Protein AF-A0A2G9P4N8-F1 (afdb_monomer_lite)

Organism: Aquarana catesbeiana (NCBI:txid8400)

Secondary structure (DSSP, 8-state):
-HHHHHHHHHHHHHHHHHT-TT-PPPP--TTTGGGGGGHHHH-PPP----S-S---------------------------PPPPPPPPPP----------------

pLDDT: mean 71.04, std 16.69, range [44.03, 94.5]

Foldseek 3Di:
DLVLLVVQVVQQVVQVVVPPVPCRDDRPDPCSVVCVVSVVVPPPDPDDPPDPPDPDPPPDDDDDDDDDDDDDDDDDDPDPDDDDDPDDDDDPDPDDDDDDDDDDDD

Structure (mmCIF, N/CA/C/O backbone):
data_AF-A0A2G9P4N8-F1
#
_entry.id   AF-A0A2G9P4N8-F1
#
loop_
_atom_site.group_PDB
_atom_site.id
_atom_site.type_symbol
_atom_site.label_atom_id
_atom_site.label_alt_id
_atom_site.label_comp_id
_atom_site.label_asym_id
_atom_site.label_entity_id
_atom_site.label_seq_id
_atom_site.pdbx_PDB_ins_code
_atom_site.Cartn_x
_atom_site.Cartn_y
_atom_site.Cartn_z
_atom_site.occupancy
_atom_site.B_iso_or_equiv
_atom_site.auth_seq_id
_atom_site.auth_comp_id
_atom_site.auth_asym_id
_atom_site.auth_atom_id
_atom_site.pdbx_PDB_model_num
ATOM 1 N N . MET A 1 1 ? 1.681 -11.350 9.452 1.00 85.06 1 MET A N 1
ATOM 2 C CA . MET A 1 1 ? 0.879 -10.763 8.355 1.00 85.06 1 MET A CA 1
ATOM 3 C C . MET A 1 1 ? 0.841 -9.236 8.386 1.00 85.06 1 MET A C 1
ATOM 5 O O . MET A 1 1 ? 1.229 -8.642 7.393 1.00 85.06 1 MET A O 1
ATOM 9 N N . ARG A 1 2 ? 0.474 -8.568 9.497 1.00 91.00 2 ARG A N 1
ATOM 10 C CA . ARG A 1 2 ? 0.551 -7.087 9.572 1.00 91.00 2 ARG A CA 1
ATOM 11 C C . ARG A 1 2 ? 1.978 -6.546 9.415 1.00 91.00 2 ARG A C 1
ATOM 13 O O . ARG A 1 2 ? 2.225 -5.677 8.596 1.00 91.00 2 ARG A O 1
ATOM 20 N N . SER A 1 3 ? 2.938 -7.117 10.141 1.00 91.44 3 SER A N 1
ATOM 21 C CA . SER A 1 3 ? 4.335 -6.656 10.122 1.00 91.44 3 SER A CA 1
ATOM 22 C C . SER A 1 3 ? 5.024 -6.783 8.757 1.00 91.44 3 SER A C 1
ATOM 24 O O . SER A 1 3 ? 5.824 -5.927 8.395 1.00 91.44 3 SER A O 1
ATOM 26 N N . THR A 1 4 ? 4.720 -7.830 7.985 1.00 93.94 4 THR A N 1
ATOM 27 C CA . THR A 1 4 ? 5.239 -8.017 6.620 1.00 93.94 4 THR A CA 1
ATOM 28 C C . THR A 1 4 ? 4.679 -6.966 5.672 1.00 93.94 4 THR A C 1
ATOM 30 O O . THR A 1 4 ? 5.454 -6.341 4.959 1.00 93.94 4 THR A O 1
ATOM 33 N N . TYR A 1 5 ? 3.366 -6.714 5.730 1.00 93.69 5 TYR A N 1
ATOM 34 C CA . TYR A 1 5 ? 2.721 -5.661 4.945 1.00 93.69 5 TYR A CA 1
ATOM 35 C C . TYR A 1 5 ? 3.335 -4.288 5.225 1.00 93.69 5 TYR A C 1
ATOM 37 O O . TYR A 1 5 ? 3.692 -3.585 4.291 1.00 93.69 5 TYR A O 1
ATOM 45 N N . LEU A 1 6 ? 3.538 -3.935 6.499 1.00 92.62 6 LEU A N 1
ATOM 46 C CA . LEU A 1 6 ? 4.111 -2.637 6.872 1.00 92.62 6 LEU A CA 1
ATOM 47 C C . LEU A 1 6 ? 5.526 -2.431 6.321 1.00 92.62 6 LEU A C 1
ATOM 49 O O . LEU A 1 6 ? 5.860 -1.333 5.885 1.00 92.62 6 LEU A O 1
ATOM 53 N N . ARG A 1 7 ? 6.356 -3.481 6.299 1.00 93.12 7 ARG A N 1
ATOM 54 C CA . ARG A 1 7 ? 7.696 -3.406 5.697 1.00 93.12 7 ARG A CA 1
ATOM 55 C C . ARG A 1 7 ? 7.633 -3.200 4.189 1.00 93.12 7 ARG A C 1
ATOM 57 O O . ARG A 1 7 ? 8.355 -2.353 3.679 1.00 93.12 7 ARG A O 1
ATOM 64 N N . GLU A 1 8 ? 6.777 -3.946 3.495 1.00 94.50 8 GLU A N 1
ATOM 65 C CA . GLU A 1 8 ? 6.582 -3.784 2.048 1.00 94.50 8 GLU A CA 1
ATOM 66 C C . GLU A 1 8 ? 6.022 -2.393 1.722 1.00 94.50 8 GLU A C 1
ATOM 68 O O . GLU A 1 8 ? 6.543 -1.705 0.853 1.00 94.50 8 GLU A O 1
ATOM 73 N N . HIS A 1 9 ? 5.020 -1.929 2.473 1.00 92.75 9 HIS A N 1
ATOM 74 C CA . HIS A 1 9 ? 4.419 -0.607 2.303 1.00 92.75 9 HIS A CA 1
ATOM 75 C C . HIS A 1 9 ? 5.424 0.521 2.538 1.00 92.75 9 HIS A C 1
ATOM 77 O O . HIS A 1 9 ? 5.497 1.452 1.740 1.00 92.75 9 HIS A O 1
ATOM 83 N N . LYS A 1 10 ? 6.275 0.393 3.561 1.00 92.44 10 LYS A N 1
ATOM 84 C CA . LYS A 1 10 ? 7.363 1.341 3.801 1.00 92.44 10 LYS A CA 1
ATOM 85 C C . LYS A 1 10 ? 8.342 1.403 2.628 1.00 92.44 10 LYS A C 1
ATOM 87 O O . LYS A 1 10 ? 8.749 2.497 2.272 1.00 92.44 10 LYS A O 1
ATOM 92 N N . LYS A 1 11 ? 8.686 0.280 1.988 1.00 92.88 11 LYS A N 1
ATOM 93 C CA . LYS A 1 11 ? 9.555 0.290 0.794 1.00 92.88 11 LYS A CA 1
ATOM 94 C C . LYS A 1 11 ? 8.915 1.025 -0.383 1.00 92.88 11 LYS A C 1
ATOM 96 O O . LYS A 1 11 ? 9.605 1.786 -1.049 1.00 92.88 11 LYS A O 1
ATOM 101 N N . VAL A 1 12 ? 7.610 0.842 -0.607 1.00 92.25 12 VAL A N 1
ATOM 102 C CA . VAL A 1 12 ? 6.863 1.587 -1.639 1.00 92.25 12 VAL A CA 1
ATOM 103 C C . VAL A 1 12 ? 6.893 3.086 -1.344 1.00 92.25 12 VAL A C 1
ATOM 105 O O . VAL A 1 12 ? 7.247 3.878 -2.212 1.00 92.25 12 VAL A O 1
ATOM 108 N N . GLN A 1 13 ? 6.576 3.484 -0.108 1.00 91.25 13 GLN A N 1
ATOM 109 C CA . GLN A 1 13 ? 6.598 4.892 0.300 1.00 91.25 13 GLN A CA 1
ATOM 110 C C . GLN A 1 13 ? 8.005 5.493 0.244 1.00 91.25 13 GLN A C 1
ATOM 112 O O . GLN A 1 13 ? 8.164 6.644 -0.147 1.00 91.25 13 GLN A O 1
ATOM 117 N N . ASP A 1 14 ? 9.020 4.732 0.652 1.00 90.69 14 ASP A N 1
ATOM 118 C CA . ASP A 1 14 ? 10.416 5.157 0.623 1.00 90.69 14 ASP A CA 1
ATOM 119 C C . ASP A 1 14 ? 10.879 5.352 -0.827 1.00 90.69 14 ASP A C 1
ATOM 121 O O . ASP A 1 14 ? 11.477 6.378 -1.130 1.00 90.69 14 ASP A O 1
ATOM 125 N N . SER A 1 15 ? 10.525 4.439 -1.731 1.00 91.25 15 SER A N 1
ATOM 126 C CA . SER A 1 15 ? 10.798 4.562 -3.165 1.00 91.25 15 SER A CA 1
ATOM 127 C C . SER A 1 15 ? 10.100 5.782 -3.786 1.00 91.25 15 SER A C 1
ATOM 129 O O . SER A 1 15 ? 10.750 6.570 -4.473 1.00 91.25 15 SER A O 1
ATOM 131 N N . LEU A 1 16 ? 8.828 6.024 -3.446 1.00 88.44 16 LEU A N 1
ATOM 132 C CA . LEU A 1 16 ? 8.102 7.221 -3.882 1.00 88.44 16 LEU A CA 1
ATOM 133 C C . LEU A 1 16 ? 8.731 8.512 -3.328 1.00 88.44 16 LEU A C 1
ATOM 135 O O . LEU A 1 16 ? 8.846 9.506 -4.041 1.00 88.44 16 LEU A O 1
ATOM 139 N N . ARG A 1 17 ? 9.170 8.498 -2.063 1.00 88.44 17 ARG A N 1
ATOM 140 C CA . ARG A 1 17 ? 9.796 9.649 -1.392 1.00 88.44 17 ARG A CA 1
ATOM 141 C C . ARG A 1 17 ? 11.187 9.959 -1.937 1.00 88.44 17 ARG A C 1
ATOM 143 O O . ARG A 1 17 ? 11.567 11.124 -1.989 1.00 88.44 17 ARG A O 1
ATOM 150 N N . SER A 1 18 ? 11.946 8.934 -2.314 1.00 87.50 18 SER A N 1
ATOM 151 C CA . SER A 1 18 ? 13.281 9.088 -2.893 1.00 87.50 18 SER A CA 1
ATOM 152 C C . SER A 1 18 ? 13.254 9.671 -4.306 1.00 87.50 18 SER A C 1
ATOM 154 O O . SER A 1 18 ? 14.302 10.104 -4.776 1.00 87.50 18 SER A O 1
ATOM 156 N N . GLY A 1 19 ? 12.092 9.719 -4.970 1.00 72.00 19 GLY A N 1
ATOM 157 C CA . GLY A 1 19 ? 11.936 10.389 -6.263 1.00 72.00 19 GLY A CA 1
ATOM 158 C C . GLY A 1 19 ? 12.806 9.802 -7.376 1.00 72.00 19 GLY A C 1
ATOM 159 O O . GLY A 1 19 ? 13.043 10.476 -8.375 1.00 72.00 19 GLY A O 1
ATOM 160 N N . ALA A 1 20 ? 13.297 8.569 -7.208 1.00 72.94 20 ALA A N 1
ATOM 161 C CA . ALA A 1 20 ? 13.961 7.832 -8.271 1.00 72.94 20 ALA A CA 1
ATOM 162 C C . ALA A 1 20 ? 12.895 7.532 -9.329 1.00 72.94 20 ALA A C 1
ATOM 164 O O . ALA A 1 20 ? 12.104 6.605 -9.169 1.00 72.94 20 ALA A O 1
ATOM 165 N N . ALA A 1 21 ? 12.824 8.395 -10.346 1.00 64.75 21 ALA A N 1
ATOM 166 C CA . ALA A 1 21 ? 11.741 8.441 -11.327 1.00 64.75 21 ALA A CA 1
ATOM 167 C C . ALA A 1 21 ? 11.517 7.100 -12.045 1.00 64.75 21 ALA A C 1
ATOM 169 O O . ALA A 1 21 ? 10.402 6.820 -12.478 1.00 64.75 21 ALA A O 1
ATOM 170 N N . ASP A 1 22 ? 12.556 6.268 -12.103 1.00 72.75 22 ASP A N 1
ATOM 171 C CA . ASP A 1 22 ? 12.567 5.030 -12.874 1.00 72.75 22 ASP A CA 1
ATOM 172 C C . ASP A 1 22 ? 12.425 3.757 -12.011 1.00 72.75 22 ASP A C 1
ATOM 174 O O . ASP A 1 22 ? 12.084 2.704 -12.544 1.00 72.75 22 ASP A O 1
ATOM 178 N N . ASP A 1 23 ? 12.584 3.842 -10.680 1.00 75.12 23 ASP A N 1
ATOM 179 C CA . ASP A 1 23 ? 12.660 2.676 -9.779 1.00 75.12 23 ASP A CA 1
ATOM 180 C C . ASP A 1 23 ? 11.586 2.712 -8.678 1.00 75.12 23 ASP A C 1
ATOM 182 O O . ASP A 1 23 ? 11.876 2.691 -7.471 1.00 75.12 23 ASP A O 1
ATOM 186 N N . ILE A 1 24 ? 10.311 2.758 -9.082 1.00 85.56 24 ILE A N 1
ATOM 187 C CA . ILE A 1 24 ? 9.211 2.563 -8.131 1.00 85.56 24 ILE A CA 1
ATOM 188 C C . ILE A 1 24 ? 9.220 1.109 -7.650 1.00 85.56 24 ILE A C 1
ATOM 190 O O . ILE A 1 24 ? 9.028 0.175 -8.428 1.00 85.56 24 ILE A O 1
ATOM 194 N N . TYR A 1 25 ? 9.421 0.909 -6.348 1.00 91.50 25 TYR A N 1
ATOM 195 C CA . TYR A 1 25 ? 9.435 -0.416 -5.743 1.00 91.50 25 TYR A CA 1
ATOM 196 C C . TYR A 1 25 ? 8.075 -1.101 -5.911 1.00 91.50 25 TYR A C 1
ATOM 198 O O . TYR A 1 25 ? 7.061 -0.623 -5.400 1.00 91.50 25 TYR A O 1
ATOM 206 N N . VAL A 1 26 ? 8.078 -2.259 -6.573 1.00 92.38 26 VAL A N 1
ATOM 207 C CA . VAL A 1 26 ? 6.895 -3.106 -6.743 1.00 92.38 26 VAL A CA 1
ATOM 208 C C . VAL A 1 26 ? 6.854 -4.148 -5.616 1.00 92.38 26 VAL A C 1
ATOM 210 O O . VAL A 1 26 ? 7.780 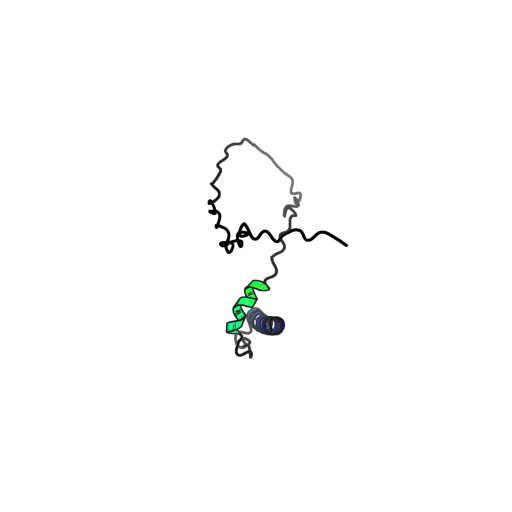-4.957 -5.501 1.00 92.38 26 VAL A O 1
ATOM 213 N N . PRO A 1 27 ? 5.804 -4.163 -4.772 1.00 93.75 27 PRO A N 1
ATOM 214 C CA . PRO A 1 27 ? 5.641 -5.181 -3.736 1.00 93.75 27 PRO A CA 1
ATOM 215 C C . PRO A 1 27 ? 5.619 -6.597 -4.320 1.00 93.75 27 PRO A C 1
ATOM 217 O O . PRO A 1 27 ? 4.895 -6.857 -5.279 1.00 93.75 27 PRO A O 1
ATOM 220 N N . SER A 1 28 ? 6.344 -7.543 -3.711 1.00 91.19 28 SER A N 1
ATOM 221 C CA . SER A 1 28 ? 6.323 -8.946 -4.177 1.00 91.19 28 SER A CA 1
ATOM 222 C C . SER A 1 28 ? 5.138 -9.747 -3.626 1.00 91.19 28 SER A C 1
ATOM 224 O O . SER A 1 28 ? 4.870 -10.877 -4.037 1.00 91.19 28 SER A O 1
ATOM 226 N N . LEU A 1 29 ? 4.428 -9.175 -2.654 1.00 91.38 29 LEU A N 1
ATOM 227 C CA . LEU A 1 29 ? 3.380 -9.854 -1.914 1.00 91.38 29 LEU A CA 1
ATOM 228 C C . LEU A 1 29 ? 2.092 -9.943 -2.753 1.00 91.38 29 LEU A C 1
ATOM 230 O O . LEU A 1 29 ? 1.411 -8.946 -2.957 1.00 91.38 29 LEU A O 1
ATOM 234 N N . TRP A 1 30 ? 1.699 -11.151 -3.170 1.00 92.25 30 TRP A N 1
ATOM 235 C CA . TRP A 1 30 ? 0.533 -11.375 -4.052 1.00 92.25 30 TRP A CA 1
ATOM 236 C C . TRP A 1 30 ? -0.812 -10.867 -3.499 1.00 92.25 30 TRP A C 1
ATOM 238 O O . TRP A 1 30 ? -1.759 -10.632 -4.241 1.00 92.25 30 TRP A O 1
ATOM 248 N N . TYR A 1 31 ? -0.907 -10.706 -2.182 1.00 93.12 31 TYR A N 1
ATOM 249 C CA . TYR A 1 31 ? -2.085 -10.224 -1.461 1.00 93.12 31 TYR A CA 1
ATOM 250 C C . TYR A 1 31 ? -1.886 -8.808 -0.911 1.00 93.12 31 TYR A C 1
ATOM 252 O O . TYR A 1 31 ? -2.597 -8.409 0.012 1.00 93.12 31 TYR A O 1
ATOM 260 N N . TYR A 1 32 ? -0.926 -8.051 -1.451 1.00 94.00 32 TYR A N 1
ATOM 261 C CA . TYR A 1 32 ? -0.630 -6.685 -1.023 1.00 94.00 32 TYR A CA 1
ATOM 262 C C . TYR A 1 32 ? -1.873 -5.788 -1.073 1.00 94.00 32 TYR A C 1
ATOM 264 O O . TYR A 1 32 ? -2.244 -5.206 -0.053 1.00 94.00 32 TYR A O 1
ATOM 272 N N . ASP A 1 33 ? -2.583 -5.780 -2.205 1.00 92.81 33 ASP A N 1
ATOM 273 C CA . ASP A 1 33 ? -3.778 -4.946 -2.401 1.00 92.81 33 ASP A CA 1
ATOM 274 C C . ASP A 1 33 ? -4.911 -5.320 -1.439 1.00 92.81 33 ASP A C 1
ATOM 276 O O . ASP A 1 33 ? -5.614 -4.466 -0.904 1.00 92.81 33 ASP A O 1
ATOM 280 N N . ARG A 1 34 ? -5.043 -6.614 -1.124 1.00 93.88 34 ARG A N 1
ATOM 281 C CA . ARG A 1 34 ? -6.043 -7.113 -0.164 1.00 93.88 34 ARG A CA 1
ATOM 282 C C . ARG A 1 34 ? -5.743 -6.688 1.270 1.00 93.88 34 ARG A C 1
ATOM 284 O O . ARG A 1 34 ? -6.642 -6.698 2.104 1.00 93.88 34 ARG A O 1
ATOM 291 N N . LEU A 1 35 ? -4.494 -6.338 1.571 1.00 93.12 35 LEU A N 1
ATOM 292 C CA . LEU A 1 35 ? -4.061 -5.873 2.886 1.00 93.12 35 LEU A CA 1
ATOM 293 C C . LEU A 1 35 ? -4.022 -4.351 3.008 1.00 93.12 35 LEU A C 1
ATOM 295 O O . LEU A 1 35 ? -3.678 -3.856 4.083 1.00 93.12 35 LEU A O 1
ATOM 299 N N . HIS A 1 36 ? -4.419 -3.607 1.972 1.00 92.06 36 HIS A N 1
ATOM 300 C CA . HIS A 1 36 ? -4.329 -2.148 1.978 1.00 92.06 36 HIS A CA 1
ATOM 301 C C . HIS A 1 36 ? -5.118 -1.493 3.127 1.00 92.06 36 HIS A C 1
ATOM 303 O O . HIS A 1 36 ? -4.700 -0.474 3.673 1.00 92.06 36 HIS A O 1
ATOM 309 N N . PHE A 1 37 ? -6.185 -2.147 3.604 1.00 91.81 37 PHE A N 1
ATOM 310 C CA . PHE A 1 37 ? -6.958 -1.713 4.776 1.00 91.81 37 PHE A CA 1
ATOM 311 C C . PHE A 1 37 ? -6.120 -1.567 6.062 1.00 91.81 37 PHE A C 1
ATOM 313 O O . PHE A 1 37 ? -6.516 -0.855 6.984 1.00 91.81 37 PHE A O 1
ATOM 320 N N . LEU A 1 38 ? -4.958 -2.226 6.147 1.00 91.12 38 LEU A N 1
ATOM 321 C CA . LEU A 1 38 ? -4.050 -2.110 7.287 1.00 91.12 38 LEU A CA 1
ATOM 322 C C . LEU A 1 38 ? -3.313 -0.766 7.333 1.00 91.12 38 LEU A C 1
ATOM 324 O O . LEU A 1 38 ? -2.874 -0.381 8.416 1.00 91.12 38 LEU A O 1
ATOM 328 N N . ALA A 1 39 ? -3.182 -0.051 6.208 1.00 88.94 39 ALA A N 1
ATOM 329 C CA . ALA A 1 39 ? -2.515 1.253 6.169 1.00 88.94 39 ALA A CA 1
ATOM 330 C C . ALA A 1 39 ? -3.213 2.279 7.079 1.00 88.94 39 ALA A C 1
ATOM 332 O O . ALA A 1 39 ? -2.557 2.957 7.863 1.00 88.94 39 ALA A O 1
ATOM 333 N N . GLY A 1 40 ? -4.549 2.314 7.071 1.00 84.25 40 GLY A N 1
ATOM 334 C CA . GLY A 1 40 ? -5.326 3.236 7.910 1.00 84.25 40 GLY A CA 1
ATOM 335 C C . GLY A 1 40 ? -5.286 2.923 9.410 1.00 84.25 40 GLY A C 1
ATOM 336 O O . GLY A 1 40 ? -5.702 3.741 10.218 1.00 84.25 40 GLY A O 1
ATOM 337 N N . GLN A 1 41 ? -4.791 1.746 9.803 1.00 83.62 41 GLN A N 1
ATOM 338 C CA . GLN A 1 41 ? -4.676 1.340 11.211 1.00 83.62 41 GLN A CA 1
ATOM 339 C C . GLN A 1 41 ? -3.294 1.634 11.805 1.00 83.62 41 GLN A C 1
ATOM 341 O O . GLN A 1 41 ? -3.105 1.502 13.012 1.00 83.62 41 GLN A O 1
ATOM 346 N N . THR A 1 42 ? -2.311 1.964 10.964 1.00 76.06 42 THR A N 1
ATOM 347 C CA . THR A 1 42 ? -0.927 2.196 11.393 1.00 76.06 42 THR A CA 1
ATOM 348 C C . THR A 1 42 ? -0.517 3.658 11.325 1.00 76.06 42 THR A C 1
ATOM 350 O O . THR A 1 42 ? 0.610 3.958 11.718 1.00 76.06 42 THR A O 1
ATOM 353 N N . GLU A 1 43 ? -1.368 4.542 10.796 1.00 80.38 43 GLU A N 1
ATOM 354 C CA . GLU A 1 43 ? -1.044 5.960 10.730 1.00 80.38 43 GLU A CA 1
ATOM 355 C C . GLU A 1 43 ? -0.872 6.476 12.163 1.00 80.38 43 GLU A C 1
ATOM 357 O O . GLU A 1 43 ? -1.817 6.412 12.961 1.00 80.38 43 GLU A O 1
ATOM 362 N N . PRO A 1 44 ? 0.339 6.918 12.545 1.00 80.06 44 PRO A N 1
ATOM 363 C CA . PRO A 1 44 ? 0.534 7.500 13.855 1.00 80.06 44 PRO A CA 1
ATOM 364 C C . PRO A 1 44 ? -0.352 8.734 13.931 1.00 80.06 44 PRO A C 1
ATOM 366 O O . PRO A 1 44 ? -0.225 9.637 13.106 1.00 80.06 44 PRO A O 1
ATOM 369 N N . ARG A 1 45 ? -1.245 8.787 14.923 1.00 82.56 45 ARG A N 1
ATOM 370 C CA . ARG A 1 45 ? -2.019 10.003 15.164 1.00 82.56 45 ARG A CA 1
ATOM 371 C C . ARG A 1 45 ? -1.023 11.161 15.323 1.00 82.56 45 ARG A C 1
ATOM 373 O O . ARG A 1 45 ? -0.146 11.054 16.188 1.00 82.56 45 ARG A O 1
ATOM 380 N N . PRO A 1 46 ? -1.144 12.251 14.546 1.00 80.69 46 PRO A N 1
ATOM 381 C CA . PRO A 1 46 ? -0.271 13.400 14.716 1.00 80.69 46 PRO A CA 1
ATOM 382 C C . PRO A 1 46 ? -0.369 13.892 16.160 1.00 80.69 46 PRO A C 1
ATOM 384 O O . PRO A 1 46 ? -1.461 13.998 16.731 1.00 80.69 46 PRO A O 1
ATOM 387 N N . ALA A 1 47 ? 0.786 14.144 16.774 1.00 82.62 47 ALA A N 1
ATOM 388 C CA . ALA A 1 47 ? 0.836 14.668 18.126 1.00 82.62 47 ALA A CA 1
ATOM 389 C C . ALA A 1 47 ? 0.208 16.066 18.127 1.00 82.62 47 ALA A C 1
ATOM 391 O O . ALA A 1 47 ? 0.740 16.999 17.528 1.00 82.62 47 ALA A O 1
ATOM 392 N N . LEU A 1 48 ? -0.935 16.209 18.795 1.00 79.50 48 LEU A N 1
ATOM 393 C CA . LEU A 1 48 ? -1.499 17.521 19.070 1.00 79.50 48 LEU A CA 1
ATOM 394 C C . LEU A 1 48 ? -0.729 18.103 20.250 1.00 79.50 48 LEU A C 1
ATOM 396 O O . LEU A 1 48 ? -0.877 17.647 21.383 1.00 79.50 48 LEU A O 1
ATOM 400 N N . SER A 1 49 ? 0.126 19.082 19.968 1.00 80.94 49 SER A N 1
ATOM 401 C CA . SER A 1 49 ? 0.729 19.893 21.016 1.00 80.94 49 SER A CA 1
ATOM 402 C C . SER A 1 49 ? -0.374 20.693 21.706 1.00 80.94 49 SER A C 1
ATOM 404 O O . SER A 1 49 ? -1.014 21.533 21.080 1.00 80.94 49 SER A O 1
ATOM 406 N N . THR A 1 50 ? -0.585 20.451 23.000 1.00 75.31 50 THR A N 1
ATOM 407 C CA . THR A 1 50 ? -1.444 21.296 23.850 1.00 75.31 50 THR A CA 1
ATOM 408 C C . THR A 1 50 ? -0.769 22.630 24.184 1.00 75.31 50 THR A C 1
ATOM 410 O O . THR A 1 50 ? -1.383 23.502 24.793 1.00 75.31 50 THR A O 1
ATOM 413 N N . LEU A 1 51 ? 0.510 22.801 23.823 1.00 79.56 51 LEU A N 1
ATOM 414 C CA . LEU A 1 51 ? 1.209 24.056 24.049 1.00 79.56 51 LEU A CA 1
ATOM 415 C C . LEU A 1 51 ? 0.684 25.107 23.068 1.00 79.56 51 LEU A C 1
ATOM 417 O O . LEU A 1 51 ? 0.630 24.827 21.866 1.00 79.56 51 LEU A O 1
ATOM 421 N N . PRO A 1 52 ? 0.346 26.318 23.544 1.00 70.19 52 PRO A N 1
ATOM 422 C CA . PRO A 1 52 ? 0.080 27.425 22.647 1.00 70.19 52 PRO A CA 1
ATOM 423 C C . PRO A 1 52 ? 1.337 27.649 21.802 1.00 70.19 52 PRO A C 1
ATOM 425 O O . PRO A 1 52 ? 2.408 27.944 22.332 1.00 70.19 52 PRO A O 1
ATOM 428 N N . SER A 1 53 ? 1.217 27.503 20.482 1.00 64.75 53 SER A N 1
ATOM 429 C CA . SER A 1 53 ? 2.254 27.869 19.509 1.00 64.75 53 SER A CA 1
ATOM 430 C C . SER A 1 53 ? 2.351 29.397 19.387 1.00 64.75 53 SER A C 1
ATOM 432 O O . SER A 1 53 ? 2.239 29.968 18.310 1.00 64.75 53 SER A O 1
ATOM 434 N N . THR A 1 54 ? 2.503 30.063 20.523 1.00 61.41 54 THR A N 1
ATOM 435 C CA . THR A 1 54 ? 2.656 31.506 20.693 1.00 61.41 54 THR A CA 1
ATOM 436 C C . THR A 1 54 ? 3.487 31.684 21.951 1.00 61.41 54 THR A C 1
ATOM 438 O O . THR A 1 54 ? 2.988 32.030 23.018 1.00 61.41 54 THR A O 1
ATOM 441 N N . LEU A 1 55 ? 4.786 31.415 21.835 1.00 58.66 55 LEU A N 1
ATOM 442 C CA . LEU A 1 55 ? 5.724 32.226 22.594 1.00 58.66 55 LEU A CA 1
ATOM 443 C C . LEU A 1 55 ? 5.642 33.632 21.982 1.00 58.66 55 LEU A C 1
ATOM 445 O O . LEU A 1 55 ? 5.822 33.755 20.767 1.00 58.66 55 LEU A O 1
ATOM 449 N N . PRO A 1 56 ? 5.337 34.685 22.758 1.00 52.41 56 PRO A N 1
ATOM 450 C CA . PRO A 1 56 ? 5.511 36.039 22.275 1.00 52.41 56 PRO A CA 1
ATOM 451 C C . PRO A 1 56 ? 7.014 36.252 22.082 1.00 52.41 56 PRO A C 1
ATOM 453 O O . PRO A 1 56 ? 7.753 36.443 23.047 1.00 52.41 56 PRO A O 1
ATOM 456 N N . SER A 1 57 ? 7.488 36.214 20.836 1.00 49.66 57 SER A N 1
ATOM 457 C CA . SER A 1 57 ? 8.676 36.990 20.494 1.00 49.66 57 SER A CA 1
ATOM 458 C C . SER A 1 57 ? 8.358 38.419 20.902 1.00 49.66 57 SER 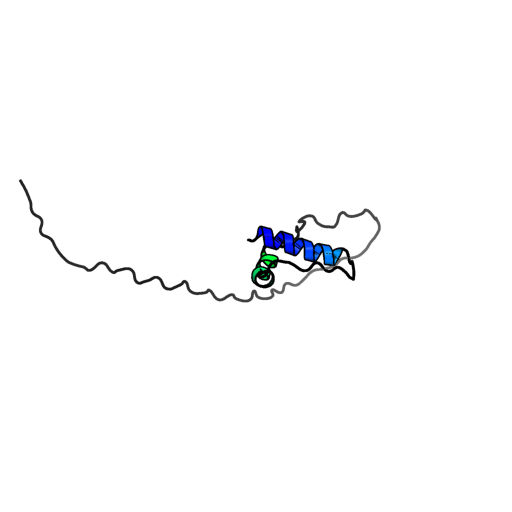A C 1
ATOM 460 O O . SER A 1 57 ? 7.435 39.030 20.370 1.00 49.66 57 SER A O 1
ATOM 462 N N . THR A 1 58 ? 9.083 38.929 21.888 1.00 52.34 58 THR A N 1
ATOM 463 C CA . THR A 1 58 ? 9.084 40.339 22.246 1.00 52.34 58 THR A CA 1
ATOM 464 C C . THR A 1 58 ? 9.533 41.146 21.025 1.00 52.34 58 THR A C 1
ATOM 466 O O . THR A 1 58 ? 10.721 41.391 20.840 1.00 52.34 58 THR A O 1
ATOM 469 N N . SER A 1 59 ? 8.593 41.535 20.170 1.00 55.41 59 SER A N 1
ATOM 470 C CA . SER A 1 59 ? 8.686 42.771 19.406 1.00 55.41 59 SER A CA 1
ATOM 471 C C . SER A 1 59 ? 7.685 43.702 20.064 1.00 55.41 59 SER A C 1
ATOM 473 O O . SER A 1 59 ? 6.476 43.551 19.909 1.00 55.41 59 SER A O 1
ATOM 475 N N . ALA A 1 60 ? 8.209 44.556 20.933 1.00 48.56 60 ALA A N 1
ATOM 476 C CA . ALA A 1 60 ? 7.453 45.599 21.593 1.00 48.56 60 ALA A CA 1
ATOM 477 C C . ALA A 1 60 ? 6.936 46.633 20.577 1.00 48.56 60 ALA A C 1
ATOM 479 O O . ALA A 1 60 ? 7.511 46.772 19.499 1.00 48.56 60 ALA A O 1
ATOM 480 N N . GLU A 1 61 ? 5.922 47.378 21.035 1.00 47.22 61 GLU A N 1
ATOM 481 C CA . GLU A 1 61 ? 5.305 48.590 20.467 1.00 47.22 61 GLU A CA 1
ATOM 482 C C . GLU A 1 61 ? 4.291 48.406 19.325 1.00 47.22 61 GLU A C 1
ATOM 484 O O . GLU A 1 61 ? 4.564 47.723 18.351 1.00 47.22 61 GLU A O 1
ATOM 489 N N . THR A 1 62 ? 3.101 49.017 19.330 1.00 45.19 62 THR A N 1
ATOM 490 C CA . THR A 1 62 ? 2.382 49.900 20.275 1.00 45.19 62 THR A CA 1
ATOM 491 C C . THR A 1 62 ? 0.925 49.995 19.792 1.00 45.19 62 THR A C 1
ATOM 493 O O . THR A 1 62 ? 0.698 49.920 18.593 1.00 45.19 62 THR A O 1
ATOM 496 N N . SER A 1 63 ? -0.006 50.181 20.741 1.00 53.94 63 SER A N 1
ATOM 497 C CA . SER A 1 63 ? -1.267 50.960 20.670 1.00 53.94 63 SER A CA 1
ATOM 498 C C . SER A 1 63 ? -2.191 50.765 19.441 1.00 53.94 63 SER A C 1
ATOM 500 O O . SER A 1 63 ? -1.790 50.934 18.304 1.00 53.94 63 SER A O 1
ATOM 502 N N . ASP A 1 64 ? -3.493 50.501 19.544 1.00 47.56 64 ASP A N 1
ATOM 503 C CA . ASP A 1 64 ? -4.496 51.231 20.320 1.00 47.56 64 ASP A CA 1
ATOM 504 C C . ASP A 1 64 ? -5.895 50.624 20.032 1.00 47.56 64 ASP A C 1
ATOM 506 O O . ASP A 1 64 ? -6.139 50.112 18.940 1.00 47.56 64 ASP A O 1
ATOM 510 N N . VAL A 1 65 ? -6.812 50.763 20.994 1.00 44.75 65 VAL A N 1
ATOM 511 C CA . VAL A 1 65 ? -8.283 50.570 20.926 1.00 44.75 65 VAL A CA 1
ATOM 512 C C . VAL A 1 65 ? -8.873 49.145 20.796 1.00 44.75 65 VAL A C 1
ATOM 514 O O . VAL A 1 65 ? -9.056 48.588 19.720 1.00 44.75 65 VAL A O 1
ATOM 517 N N . GLN A 1 66 ? -9.364 48.628 21.928 1.00 55.28 66 GLN A N 1
ATOM 518 C CA . GLN A 1 66 ? -10.615 47.842 22.020 1.00 55.28 66 GLN A CA 1
ATOM 519 C C . GLN A 1 66 ? -11.789 48.822 22.233 1.00 55.28 66 GLN A C 1
ATOM 521 O O . GLN A 1 66 ? -11.558 49.840 22.893 1.00 55.28 66 GLN A O 1
ATOM 526 N N . PRO A 1 67 ? -13.022 48.588 21.720 1.00 53.88 67 PRO A N 1
ATOM 527 C CA . PRO A 1 67 ? -13.971 47.577 22.249 1.00 53.88 67 PRO A CA 1
ATOM 528 C C . PRO A 1 67 ? -14.828 46.903 21.132 1.00 53.88 67 PRO A C 1
ATOM 530 O O . PRO A 1 67 ? -14.841 47.366 20.002 1.00 53.88 67 PRO A O 1
ATOM 533 N N . GLY A 1 68 ? -15.615 45.831 21.287 1.00 44.03 68 GLY A N 1
ATOM 534 C CA . GLY A 1 68 ? -16.222 45.158 22.434 1.00 44.03 68 GLY A CA 1
ATOM 535 C C . GLY A 1 68 ? -17.054 43.920 21.981 1.00 44.03 68 GLY A C 1
ATOM 536 O O . GLY A 1 68 ? -16.941 43.498 20.831 1.00 44.03 68 GLY A O 1
ATOM 537 N N . PRO A 1 69 ? -17.853 43.303 22.879 1.00 63.41 69 PRO A N 1
ATOM 538 C CA . PRO A 1 69 ? -18.287 41.894 22.826 1.00 63.41 69 PRO A CA 1
ATOM 539 C C . PRO A 1 69 ? -19.685 41.657 22.203 1.00 63.41 69 PRO A C 1
ATOM 541 O O . PRO A 1 69 ? -20.405 42.611 21.927 1.00 63.41 69 PRO A O 1
ATOM 544 N N . SER A 1 70 ? -20.097 40.373 22.122 1.00 54.88 70 SER A N 1
ATOM 545 C CA . SER A 1 70 ? -21.431 39.815 21.756 1.00 54.88 70 SER A CA 1
ATOM 546 C C . SER A 1 70 ? -21.446 39.200 20.342 1.00 54.88 70 SER A C 1
ATOM 548 O O . SER A 1 70 ? -21.037 39.839 19.389 1.00 54.88 70 SER A O 1
ATOM 550 N N . ARG A 1 71 ? -21.874 37.955 20.094 1.00 51.19 71 ARG A N 1
ATOM 551 C CA . ARG A 1 71 ? -23.081 37.287 20.595 1.00 51.19 71 ARG A CA 1
ATOM 552 C C . ARG A 1 71 ? -23.017 35.781 20.279 1.00 51.19 71 ARG A C 1
ATOM 554 O O . ARG A 1 71 ? -22.632 35.385 19.187 1.00 51.19 71 ARG A O 1
ATOM 561 N N . GLN A 1 72 ? -23.427 34.963 21.241 1.00 55.50 72 GLN A N 1
ATOM 562 C CA . GLN A 1 72 ? -23.647 33.518 21.129 1.00 55.50 72 GLN A CA 1
ATOM 563 C C . GLN A 1 72 ? -24.583 33.159 19.961 1.00 55.50 72 GLN A C 1
ATOM 565 O O . GLN A 1 72 ? -25.657 33.753 19.883 1.00 55.50 72 GLN A O 1
ATOM 570 N N . GLN A 1 73 ? -24.224 32.152 19.153 1.00 53.62 73 GLN A N 1
ATOM 571 C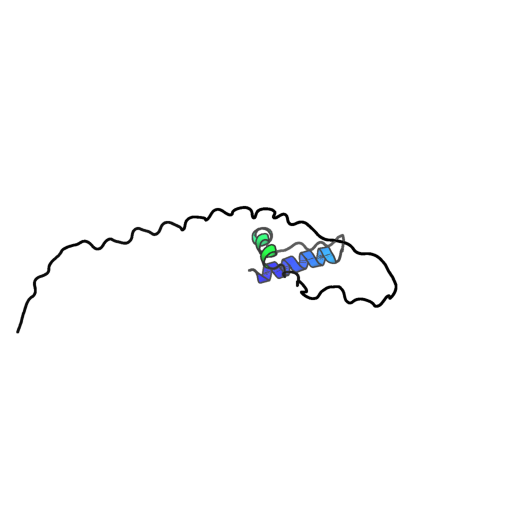 CA . GLN A 1 73 ? -25.130 31.196 18.480 1.00 53.62 73 GLN A CA 1
ATOM 572 C C . GLN A 1 73 ? -24.337 29.887 18.300 1.00 53.62 73 GLN A C 1
ATOM 574 O O . GLN A 1 73 ? -23.470 29.791 17.442 1.00 53.62 73 GLN A O 1
ATOM 579 N N . HIS A 1 74 ? -24.361 28.972 19.273 1.00 51.53 74 HIS A N 1
ATOM 580 C CA . HIS A 1 74 ? -25.226 27.784 19.236 1.00 51.53 74 HIS A CA 1
ATOM 581 C C . HIS A 1 74 ? -25.593 27.374 17.804 1.00 51.53 74 HIS A C 1
ATOM 583 O O . HIS A 1 74 ? -26.598 27.825 17.263 1.00 51.53 74 HIS A O 1
ATOM 589 N N . VAL A 1 75 ? -24.760 26.526 17.207 1.00 47.72 75 VAL A N 1
ATOM 590 C CA . VAL A 1 75 ? -25.163 25.667 16.096 1.00 47.72 75 VAL A CA 1
ATOM 591 C C . VAL A 1 75 ? -25.312 24.263 16.661 1.00 47.72 75 VAL A C 1
ATOM 593 O O . VAL A 1 75 ? -24.371 23.682 17.194 1.00 47.72 75 VAL A O 1
ATOM 596 N N . GLU A 1 76 ? -26.566 23.840 16.634 1.00 55.31 76 GLU A N 1
ATOM 597 C CA . GLU A 1 76 ? -27.141 22.537 16.931 1.00 55.31 76 GLU A CA 1
ATOM 598 C C . GLU A 1 76 ? -26.186 21.353 16.683 1.00 55.31 76 GLU A C 1
ATOM 600 O O . GLU A 1 76 ? -25.640 21.176 15.594 1.00 55.31 76 GLU A O 1
ATOM 605 N N . GLU A 1 77 ? -26.003 20.529 17.715 1.00 53.88 77 GLU A N 1
ATOM 606 C CA . GLU A 1 77 ? -25.438 19.185 17.610 1.00 53.88 77 GLU A CA 1
ATOM 607 C C . GLU A 1 77 ? -26.360 18.329 16.720 1.00 53.88 77 GLU A C 1
ATOM 609 O O . GLU A 1 77 ? -27.551 18.233 17.030 1.00 53.88 77 GLU A O 1
ATOM 614 N N . PRO A 1 78 ? -25.873 17.684 15.640 1.00 56.97 78 PRO A N 1
ATOM 615 C CA . PRO A 1 78 ? -26.713 16.784 14.866 1.00 56.97 78 PRO A CA 1
ATOM 616 C C . PRO A 1 78 ? -27.088 15.598 15.757 1.00 56.97 78 PRO A C 1
ATOM 618 O O . PRO A 1 78 ? -26.247 14.762 16.085 1.00 56.97 78 PRO A O 1
ATOM 621 N N . SER A 1 79 ? -28.360 15.554 16.157 1.00 54.78 79 SER A N 1
ATOM 622 C CA . SER A 1 79 ? -28.963 14.500 16.971 1.00 54.78 79 SER A CA 1
ATOM 623 C C . SER A 1 79 ? -28.645 13.115 16.393 1.00 54.78 79 SER A C 1
ATOM 625 O O . SER A 1 79 ? -29.269 12.659 15.433 1.00 54.78 79 SER A O 1
ATOM 627 N N . LEU A 1 80 ? -27.667 12.424 16.986 1.00 51.50 80 LEU A N 1
ATOM 628 C CA . LEU A 1 80 ? -27.473 10.997 16.769 1.00 51.50 80 LEU A CA 1
ATOM 629 C C . LEU A 1 80 ? -28.574 10.274 17.538 1.00 51.50 80 LEU A C 1
ATOM 631 O O . LEU A 1 80 ? -28.547 10.151 18.762 1.00 51.50 80 LEU A O 1
ATOM 635 N N . SER A 1 81 ? -29.581 9.836 16.793 1.00 60.06 81 SER A N 1
ATOM 636 C CA . SER A 1 81 ? -30.680 9.022 17.297 1.00 60.06 81 SER A CA 1
ATOM 637 C C . SER A 1 81 ? -30.112 7.798 18.037 1.00 60.06 81 SER A C 1
ATOM 639 O O . SER A 1 81 ? -29.239 7.121 17.485 1.00 60.06 81 SER A O 1
ATOM 641 N N . PRO A 1 82 ? -30.582 7.468 19.254 1.00 60.84 82 PRO A N 1
ATOM 642 C CA . PRO A 1 82 ? -30.121 6.278 19.955 1.00 60.84 82 PRO A CA 1
ATOM 643 C C . PRO A 1 82 ? -30.470 5.024 19.149 1.00 60.84 82 PRO A C 1
ATOM 645 O O . PRO A 1 82 ? -31.636 4.757 18.860 1.00 60.84 82 PRO A O 1
ATOM 648 N N . ILE A 1 83 ? -29.451 4.246 18.791 1.00 61.56 83 ILE A N 1
ATOM 649 C CA . ILE A 1 83 ? -29.619 2.908 18.223 1.00 61.56 83 ILE A CA 1
ATOM 650 C C . ILE A 1 83 ? -30.225 2.024 19.331 1.00 61.56 83 ILE A C 1
ATOM 652 O O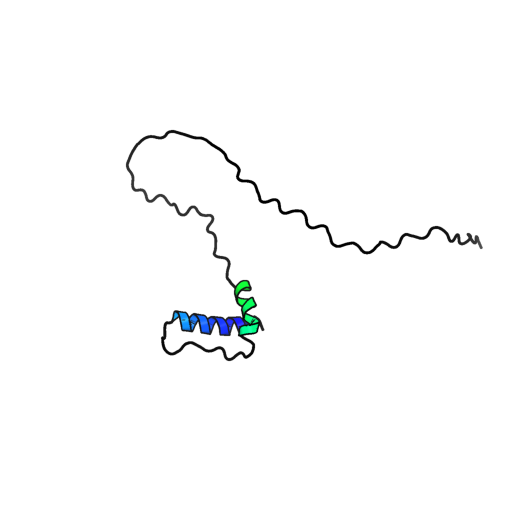 . ILE A 1 83 ? -29.660 1.983 20.429 1.00 61.56 83 ILE A O 1
ATOM 656 N N . PRO A 1 84 ? -31.356 1.328 19.107 1.00 65.31 84 PRO A N 1
ATOM 657 C CA . PRO A 1 84 ? -31.905 0.425 20.114 1.00 65.31 84 PRO A CA 1
ATOM 658 C C . PRO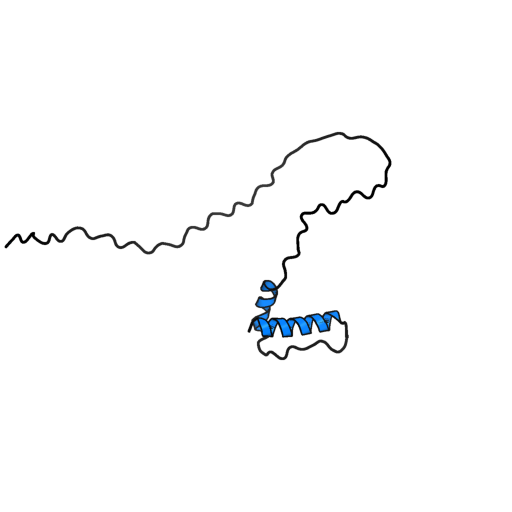 A 1 84 ? -30.935 -0.744 20.363 1.00 65.31 84 PRO A C 1
ATOM 660 O O . PRO A 1 84 ? -30.276 -1.202 19.423 1.00 65.31 84 PRO A O 1
ATOM 663 N N . PRO A 1 85 ? -30.830 -1.255 21.604 1.00 66.50 85 PRO A N 1
ATOM 664 C CA . PRO A 1 85 ? -29.979 -2.403 21.883 1.00 66.50 85 PRO A CA 1
ATOM 665 C C . PRO A 1 85 ? -30.477 -3.636 21.107 1.00 66.50 85 PRO A C 1
ATOM 667 O O . PRO A 1 85 ? -31.682 -3.765 20.864 1.00 66.50 85 PRO A O 1
ATOM 670 N N . PRO A 1 86 ? -29.579 -4.559 20.718 1.00 55.19 86 PRO A N 1
ATOM 671 C CA . PRO A 1 86 ? -29.978 -5.801 20.071 1.00 55.19 86 PRO A CA 1
ATOM 672 C C . PRO A 1 86 ? -30.922 -6.581 20.992 1.00 55.19 86 PRO A C 1
ATOM 674 O O . PRO A 1 86 ? -30.689 -6.667 22.198 1.00 55.19 86 PRO A O 1
ATOM 677 N N . ALA A 1 87 ? -31.990 -7.130 20.411 1.00 48.22 87 ALA A N 1
ATOM 678 C CA . ALA A 1 87 ? -32.995 -7.911 21.116 1.00 48.22 87 ALA A CA 1
ATOM 679 C C . ALA A 1 87 ? -32.333 -8.987 21.991 1.00 48.22 87 ALA A C 1
ATOM 681 O O . ALA A 1 87 ? -31.666 -9.897 21.495 1.00 48.22 87 ALA A O 1
ATOM 682 N N . THR A 1 88 ? -32.522 -8.880 23.303 1.00 57.19 88 THR A N 1
ATOM 683 C CA . THR A 1 88 ? -32.269 -9.972 24.236 1.00 57.19 88 THR A CA 1
ATOM 684 C C . THR A 1 88 ? -33.132 -11.169 23.818 1.00 57.19 88 THR A C 1
ATOM 686 O O . THR A 1 88 ? -34.327 -10.989 23.565 1.00 57.19 88 THR A O 1
ATOM 689 N N . PRO A 1 89 ? -32.584 -12.397 23.728 1.00 59.00 89 PRO A N 1
ATOM 690 C CA . PRO A 1 89 ? -33.422 -13.584 23.590 1.00 59.00 89 PRO A CA 1
ATOM 691 C C . PRO A 1 89 ? -34.378 -13.654 24.794 1.00 59.00 89 PRO A C 1
ATOM 693 O O . PRO A 1 89 ? -33.996 -13.221 25.887 1.00 59.00 89 PRO A O 1
ATOM 696 N N . PRO A 1 90 ? -35.612 -14.163 24.631 1.00 55.91 90 PRO A N 1
ATOM 697 C CA . PRO A 1 90 ? -36.558 -14.220 25.732 1.00 55.91 90 PRO A CA 1
ATOM 698 C C . PRO A 1 90 ? -35.969 -15.069 26.861 1.00 55.91 90 PRO A C 1
ATOM 700 O O . PRO A 1 90 ? -35.650 -16.245 26.682 1.00 55.91 90 PRO A O 1
ATOM 703 N N . THR A 1 91 ? -35.808 -14.439 28.024 1.00 56.56 91 THR A N 1
ATOM 704 C CA . THR A 1 91 ? -35.582 -15.100 29.308 1.00 56.56 91 THR A CA 1
ATOM 705 C C . THR A 1 91 ? -36.573 -16.259 29.441 1.00 56.56 91 THR A C 1
ATOM 707 O O . THR A 1 91 ? -37.771 -16.022 29.272 1.00 56.56 91 THR A O 1
ATOM 710 N N . PRO A 1 92 ? -36.133 -17.497 29.737 1.00 54.56 92 PRO A N 1
ATOM 711 C CA . PRO A 1 92 ? -37.066 -18.574 30.019 1.00 54.56 92 PRO A CA 1
ATOM 712 C C . PRO A 1 92 ? -37.846 -18.211 31.285 1.00 54.56 92 PRO A C 1
ATOM 714 O O . PRO A 1 92 ? -37.294 -18.140 32.383 1.00 54.56 92 PRO A O 1
ATOM 717 N N . GLU A 1 93 ? -39.131 -17.931 31.099 1.00 61.75 93 GLU A N 1
ATOM 718 C CA . GLU A 1 93 ? -40.097 -17.737 32.170 1.00 61.75 93 GLU A CA 1
ATOM 719 C C . GLU A 1 93 ? -40.116 -18.996 33.062 1.00 61.75 93 GLU A C 1
ATOM 721 O O . GLU A 1 93 ? -4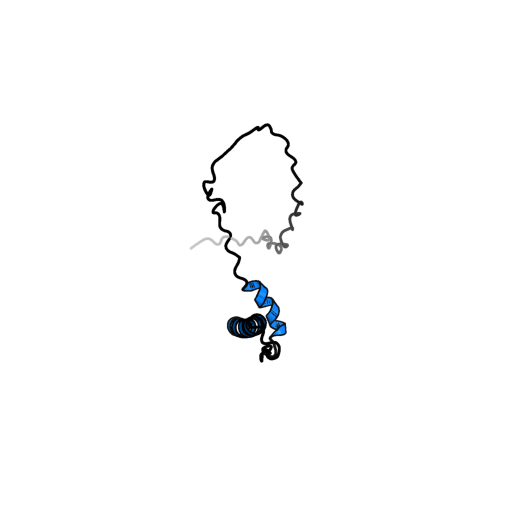0.271 -20.112 32.549 1.00 61.75 93 GLU A O 1
ATOM 726 N N . PRO A 1 94 ? -39.925 -18.875 34.387 1.00 60.31 94 PRO A N 1
ATOM 727 C CA . PRO A 1 94 ? -40.027 -20.020 35.276 1.00 60.31 94 PRO A CA 1
ATOM 728 C C . PRO A 1 94 ? -41.488 -20.481 35.364 1.00 60.31 94 PRO A C 1
ATOM 730 O O . PRO A 1 94 ? -42.322 -19.843 35.999 1.00 60.31 94 PRO A O 1
ATOM 733 N N . GLN A 1 95 ? -41.767 -21.628 34.741 1.00 57.28 95 GLN A N 1
ATOM 734 C CA . GLN A 1 95 ? -43.048 -22.337 34.796 1.00 57.28 95 GLN A CA 1
ATOM 735 C C . GLN A 1 95 ? -43.510 -22.534 36.253 1.00 57.28 95 GLN A C 1
ATOM 737 O O . GLN A 1 95 ? -42.803 -23.186 37.037 1.00 57.28 95 GLN A O 1
ATOM 742 N N . PRO A 1 96 ? -44.696 -22.036 36.642 1.00 53.41 96 PRO A N 1
ATOM 743 C CA . PRO A 1 96 ? -45.219 -22.265 37.971 1.00 53.41 96 PRO A CA 1
ATOM 744 C C . PRO A 1 96 ? -45.788 -23.684 38.056 1.00 53.41 96 PRO A C 1
ATOM 746 O O . PRO A 1 96 ? -46.713 -24.058 37.342 1.00 53.41 96 PRO A O 1
ATOM 749 N N . GLY A 1 97 ? -45.268 -24.464 39.001 1.00 57.44 97 GLY A N 1
ATOM 750 C CA . GLY A 1 97 ? -46.004 -25.594 39.559 1.00 57.44 97 GLY A CA 1
ATOM 751 C C . GLY A 1 97 ? -45.544 -26.973 39.110 1.00 57.44 97 GLY A C 1
ATOM 752 O O . GLY A 1 97 ? -46.096 -27.569 38.194 1.00 57.44 97 GLY A O 1
ATOM 753 N N . ARG A 1 98 ? -44.646 -27.562 39.905 1.00 60.16 98 ARG A N 1
ATOM 754 C CA . ARG A 1 98 ? -44.727 -28.983 40.275 1.00 60.16 98 ARG A CA 1
ATOM 755 C C . ARG A 1 98 ? -44.367 -29.090 41.750 1.00 60.16 98 ARG A C 1
ATOM 757 O O . ARG A 1 98 ? -43.199 -29.132 42.125 1.00 60.16 98 ARG A O 1
ATOM 764 N N . THR A 1 99 ? -45.382 -29.076 42.602 1.00 61.91 99 THR A N 1
ATOM 765 C CA . THR A 1 99 ? -45.239 -29.424 44.013 1.00 61.91 99 THR A CA 1
ATOM 766 C C . THR A 1 99 ? -44.729 -30.861 44.103 1.00 61.91 99 THR A C 1
ATOM 768 O O . THR A 1 99 ? -45.423 -31.801 43.719 1.00 61.91 99 THR A O 1
ATOM 771 N N . ARG A 1 100 ? -43.507 -31.064 44.611 1.00 60.91 100 ARG A N 1
ATOM 772 C CA . ARG A 1 100 ? -43.083 -32.386 45.080 1.00 60.91 100 ARG A CA 1
ATOM 773 C C . ARG A 1 100 ? -43.048 -32.385 46.601 1.00 60.91 100 ARG A C 1
ATOM 775 O O . ARG A 1 100 ? -42.196 -31.784 47.239 1.00 60.91 100 ARG A O 1
ATOM 782 N N . VAL A 1 101 ? -44.100 -33.016 47.107 1.00 61.00 101 VAL A N 1
ATOM 783 C CA . VAL A 1 101 ? -44.375 -33.561 48.434 1.00 61.00 101 VAL A CA 1
ATOM 784 C C . VAL A 1 101 ? -43.154 -33.643 49.356 1.00 61.00 101 VAL A C 1
ATOM 786 O O . VAL A 1 101 ? -42.159 -34.299 49.053 1.00 61.00 101 VAL A O 1
ATOM 789 N N . ARG A 1 102 ? -43.296 -33.024 50.531 1.00 62.47 102 ARG A N 1
ATOM 790 C CA . ARG A 1 102 ? -42.435 -33.226 51.699 1.00 62.47 102 ARG A CA 1
ATOM 791 C C . ARG A 1 102 ? -42.497 -34.705 52.088 1.00 62.47 102 ARG A C 1
ATOM 793 O O . ARG A 1 102 ? -43.585 -35.196 52.379 1.00 62.47 102 ARG A O 1
ATOM 800 N N . LYS A 1 103 ? -41.361 -35.403 52.123 1.00 63.19 103 LYS A N 1
ATOM 801 C CA . LYS A 1 103 ? -41.260 -36.706 52.789 1.00 63.19 103 LYS A CA 1
ATOM 802 C C . LYS A 1 103 ? -40.349 -36.567 54.001 1.00 63.19 103 LYS A C 1
ATOM 804 O O . LYS A 1 103 ? -39.131 -36.513 53.901 1.00 63.19 103 LYS A O 1
ATOM 809 N N . THR A 1 104 ? -41.030 -36.393 55.118 1.00 64.94 104 THR A N 1
ATOM 810 C CA . THR A 1 104 ? -40.579 -36.386 56.504 1.00 64.94 104 THR A CA 1
ATOM 811 C C . THR A 1 104 ? -39.970 -37.742 56.875 1.00 64.94 104 THR A C 1
ATOM 813 O O . THR A 1 104 ? -40.623 -38.734 56.567 1.00 64.94 104 THR A O 1
ATOM 816 N N . ARG A 1 105 ? -38.829 -37.725 57.598 1.00 58.97 105 ARG A N 1
ATOM 817 C CA . ARG A 1 105 ? -38.400 -38.663 58.675 1.00 58.97 105 ARG A CA 1
ATOM 818 C C . ARG A 1 105 ? -38.226 -40.152 58.258 1.00 58.97 105 ARG A C 1
ATOM 820 O O . ARG A 1 105 ? -38.924 -40.640 57.385 1.00 58.97 105 ARG A O 1
ATOM 827 N N . GLU A 1 106 ? -37.279 -40.943 58.755 1.00 54.53 106 GLU A N 1
ATOM 828 C CA . GLU A 1 106 ? -36.616 -41.051 60.066 1.00 54.53 106 GLU A CA 1
ATOM 829 C C . GLU A 1 106 ? -35.099 -41.227 59.957 1.00 54.53 106 GLU A C 1
ATOM 831 O O . GLU A 1 106 ? -34.639 -41.723 58.903 1.00 54.53 106 GLU A O 1
#

Sequence (106 aa):
MRSTYLREHKKVQDSLRSGAADDIYVPSLWYYDRLHFLAGQTEPRPALSTLPSTLPSTSAETSDVQPGPSRQQHVEEPSLSPIPPPATPPTPEPQPGRTRVRKTRE

Radius of gyration: 33.54 Å; chains: 1; bounding box: 60×92×73 Å